Protein AF-A0A522W6E1-F1 (afdb_monomer_lite)

Foldseek 3Di:
DDPQDDPRVVVVLVVLQPDQWDWDWDDDPNDIDTDIWGWHADPVGDIDTD

pLDDT: mean 89.47, std 12.83, range [46.38, 98.38]

Structure (mmCIF, N/CA/C/O backbone):
data_AF-A0A522W6E1-F1
#
_entry.id   AF-A0A522W6E1-F1
#
loop_
_atom_site.group_PDB
_atom_site.id
_at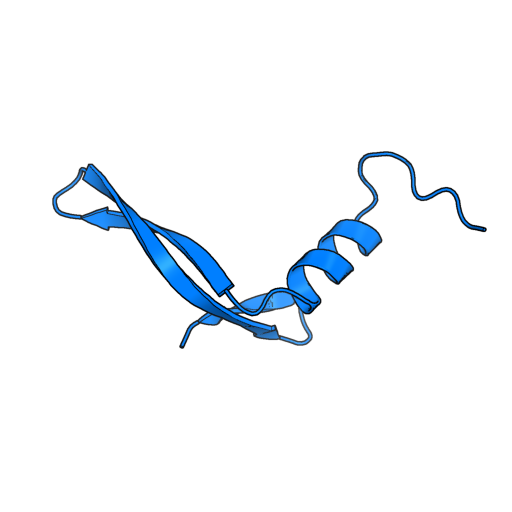om_site.type_symbol
_atom_site.label_atom_id
_atom_site.label_alt_id
_atom_site.label_comp_id
_atom_site.label_asym_id
_atom_site.label_entity_id
_atom_site.label_seq_id
_atom_site.pdbx_PDB_ins_code
_atom_site.Cartn_x
_atom_site.Cartn_y
_atom_site.Cartn_z
_atom_site.occupancy
_atom_site.B_iso_or_equiv
_atom_site.auth_seq_id
_atom_site.auth_comp_id
_atom_site.auth_asym_id
_atom_site.auth_atom_id
_atom_site.pdbx_PDB_model_num
ATOM 1 N N . MET A 1 1 ? -8.221 13.984 27.583 1.00 46.38 1 MET A N 1
ATOM 2 C CA . MET A 1 1 ? -7.877 14.065 26.14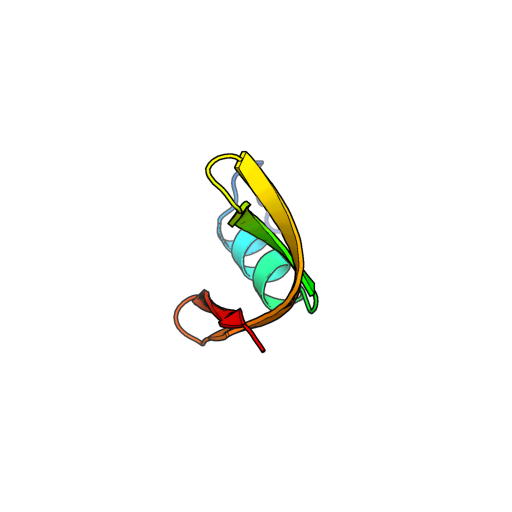7 1.00 46.38 1 MET A CA 1
ATOM 3 C C . MET A 1 1 ? -6.365 14.053 26.047 1.00 46.38 1 MET A C 1
ATOM 5 O O . MET A 1 1 ? -5.738 15.003 26.494 1.00 46.38 1 MET A O 1
ATOM 9 N N . THR A 1 2 ? -5.767 12.949 25.608 1.00 55.94 2 THR A N 1
ATOM 10 C CA . THR A 1 2 ? -4.309 12.844 25.469 1.00 55.94 2 THR A CA 1
ATOM 11 C C . THR A 1 2 ? -3.859 13.750 24.329 1.00 55.94 2 THR A C 1
ATOM 13 O O . THR A 1 2 ? -4.261 13.560 23.185 1.00 55.94 2 THR A O 1
ATOM 16 N N . ASN A 1 3 ? -3.068 14.770 24.658 1.00 63.38 3 ASN A N 1
ATOM 17 C CA . ASN A 1 3 ? -2.384 15.601 23.679 1.00 63.38 3 ASN A CA 1
ATOM 18 C C . ASN A 1 3 ? -1.292 14.735 23.031 1.00 63.38 3 ASN A C 1
ATOM 20 O O . ASN A 1 3 ? -0.264 14.441 23.638 1.00 63.38 3 ASN A O 1
ATOM 24 N N . LEU A 1 4 ? -1.589 14.219 21.841 1.00 60.94 4 LEU A N 1
ATOM 25 C CA . LEU A 1 4 ? -0.682 13.410 21.040 1.00 60.94 4 LEU A CA 1
ATOM 26 C C . LEU A 1 4 ? 0.139 14.401 20.205 1.00 60.94 4 LEU A C 1
ATOM 28 O O . LEU A 1 4 ? -0.238 14.673 19.071 1.00 60.94 4 LEU A O 1
ATO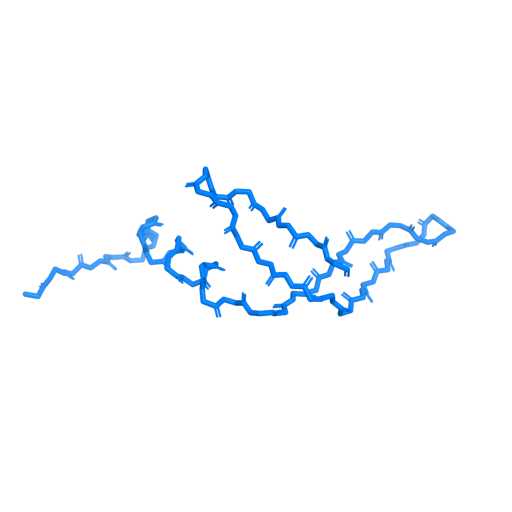M 32 N N . GLY A 1 5 ? 1.176 15.002 20.800 1.00 60.62 5 GLY A N 1
ATOM 33 C CA . GLY A 1 5 ? 2.017 16.011 20.140 1.00 60.62 5 GLY A CA 1
ATOM 34 C C . GLY A 1 5 ? 2.476 15.603 18.734 1.00 60.62 5 GLY A C 1
ATOM 35 O O . GLY A 1 5 ? 2.453 14.419 18.381 1.00 60.62 5 GLY A O 1
ATOM 36 N N . GLU A 1 6 ? 2.884 16.583 17.923 1.00 64.62 6 GLU A N 1
ATOM 37 C CA . GLU A 1 6 ? 3.432 16.323 16.588 1.00 64.62 6 GLU A CA 1
ATOM 38 C C . GLU A 1 6 ? 4.539 15.261 16.698 1.00 64.62 6 GLU A C 1
ATOM 40 O O . GLU A 1 6 ? 5.427 15.384 17.540 1.00 64.62 6 GLU A O 1
ATOM 45 N N . ASN A 1 7 ? 4.448 14.191 15.898 1.00 66.75 7 ASN A N 1
ATOM 46 C CA . ASN A 1 7 ? 5.240 12.946 15.986 1.00 66.75 7 ASN A CA 1
ATOM 47 C C . ASN A 1 7 ? 4.710 11.845 16.926 1.00 66.75 7 ASN A C 1
ATOM 49 O O . ASN A 1 7 ? 5.484 11.060 17.475 1.00 66.75 7 ASN A O 1
ATOM 53 N N . ASN A 1 8 ? 3.391 11.717 17.087 1.00 81.94 8 ASN A N 1
ATOM 54 C CA . ASN A 1 8 ? 2.828 10.586 17.819 1.00 81.94 8 ASN A CA 1
ATOM 55 C C . ASN A 1 8 ? 2.726 9.302 16.956 1.00 81.94 8 ASN A C 1
ATOM 57 O O . ASN A 1 8 ? 1.898 9.247 16.039 1.00 81.94 8 ASN A O 1
ATOM 61 N N . PRO A 1 9 ? 3.462 8.221 17.279 1.00 84.06 9 PRO A N 1
ATOM 62 C CA . PRO A 1 9 ? 3.446 6.985 16.491 1.00 84.06 9 PRO A CA 1
ATOM 63 C C . PRO A 1 9 ? 2.079 6.283 16.480 1.00 84.06 9 PRO A C 1
ATOM 65 O O . PRO A 1 9 ? 1.762 5.563 15.531 1.00 84.06 9 PRO A O 1
ATOM 68 N N . LEU A 1 10 ? 1.231 6.506 17.493 1.00 86.88 10 LEU A N 1
ATOM 69 C CA . LEU A 1 10 ? -0.132 5.964 17.525 1.00 86.88 10 LEU A CA 1
ATOM 70 C C . LEU A 1 10 ? -1.029 6.635 16.483 1.00 86.88 10 LEU A C 1
ATOM 72 O O . LEU A 1 10 ? -1.885 5.969 15.900 1.00 86.88 10 LEU A O 1
ATOM 76 N N . VAL A 1 11 ? -0.820 7.930 16.221 1.00 88.50 11 VAL A N 1
ATOM 77 C CA . VAL A 1 11 ? -1.546 8.656 15.170 1.00 88.50 11 VAL A CA 1
ATOM 78 C C . VAL A 1 11 ? -1.147 8.105 13.806 1.00 88.50 11 VAL A C 1
ATOM 80 O O . VAL A 1 11 ? -2.027 7.728 13.036 1.00 88.50 11 VAL A O 1
ATOM 83 N N . THR A 1 12 ? 0.153 7.942 13.545 1.00 88.62 12 THR A N 1
ATOM 84 C CA . THR A 1 12 ? 0.649 7.336 12.299 1.00 88.62 12 THR A CA 1
ATOM 85 C C . THR A 1 12 ? 0.090 5.930 12.096 1.00 88.62 12 THR A C 1
ATOM 87 O O . THR A 1 12 ? -0.447 5.626 11.031 1.00 88.62 12 THR A O 1
ATOM 90 N N . ARG A 1 13 ? 0.124 5.081 13.133 1.00 90.00 13 ARG A N 1
ATOM 91 C CA . ARG A 1 13 ? -0.419 3.717 13.049 1.00 90.00 13 ARG A CA 1
ATOM 92 C C . ARG A 1 13 ? -1.917 3.718 12.758 1.00 90.00 13 ARG A C 1
ATOM 94 O O . ARG A 1 13 ? -2.379 2.900 11.967 1.00 90.00 13 ARG A O 1
ATOM 101 N N . ARG A 1 14 ? -2.676 4.636 13.366 1.00 90.31 14 ARG A N 1
ATOM 102 C CA . ARG A 1 14 ? -4.112 4.791 13.103 1.00 90.31 14 ARG A CA 1
ATOM 103 C C . ARG A 1 14 ? -4.379 5.222 11.662 1.00 90.31 14 ARG A C 1
ATOM 105 O O . ARG A 1 14 ? -5.272 4.656 11.043 1.00 90.31 14 ARG A O 1
ATOM 112 N N . VAL A 1 15 ? -3.620 6.184 11.138 1.00 90.94 15 VAL A N 1
ATOM 113 C CA . VAL A 1 15 ? -3.755 6.650 9.747 1.00 90.94 15 VAL A CA 1
ATOM 114 C C . VAL A 1 15 ? -3.482 5.508 8.770 1.00 90.94 15 VAL A C 1
ATOM 116 O O . VAL A 1 15 ? -4.320 5.241 7.914 1.00 90.94 15 VAL A O 1
ATOM 119 N N . LEU A 1 16 ? -2.376 4.779 8.949 1.00 92.06 16 LEU A N 1
ATOM 120 C CA . LEU A 1 16 ? -2.033 3.636 8.094 1.00 92.06 16 LEU A CA 1
ATOM 121 C C . LEU A 1 16 ? -3.115 2.547 8.127 1.00 92.06 16 LEU A C 1
ATOM 123 O O . LEU A 1 16 ? -3.516 2.058 7.078 1.00 92.06 16 LEU A O 1
ATOM 127 N N . ARG A 1 17 ? -3.649 2.226 9.314 1.00 93.62 17 ARG A N 1
ATOM 128 C CA . ARG A 1 17 ? -4.699 1.206 9.497 1.00 93.62 17 ARG A CA 1
ATOM 129 C C . ARG A 1 17 ? -6.012 1.543 8.780 1.00 93.62 17 ARG A C 1
ATOM 131 O O . ARG A 1 17 ? -6.774 0.634 8.472 1.00 93.62 17 ARG A O 1
ATOM 138 N N . LEU A 1 18 ? -6.310 2.831 8.602 1.00 94.19 18 LEU A N 1
ATOM 139 C CA . LEU A 1 18 ? -7.552 3.311 7.987 1.00 94.19 18 LEU A CA 1
ATOM 140 C C . LEU A 1 18 ? -7.428 3.524 6.472 1.00 94.19 18 LEU A C 1
ATOM 142 O O . LEU A 1 18 ? -8.448 3.696 5.806 1.00 94.19 18 LEU A O 1
ATOM 146 N N . ALA A 1 19 ? -6.212 3.535 5.928 1.00 95.50 19 ALA A N 1
ATOM 147 C CA . ALA A 1 19 ? -5.994 3.710 4.501 1.00 95.50 19 ALA A CA 1
ATOM 148 C C . ALA A 1 19 ? -6.437 2.460 3.726 1.00 95.50 19 ALA A C 1
ATOM 150 O O . ALA A 1 19 ? -6.064 1.344 4.075 1.00 95.50 19 ALA A O 1
ATOM 151 N N . SER A 1 20 ? -7.210 2.662 2.656 1.00 96.88 20 SER A N 1
ATOM 152 C CA . SER A 1 20 ? -7.582 1.607 1.700 1.00 96.88 20 SER A CA 1
ATOM 153 C C . SER A 1 20 ? -6.805 1.689 0.385 1.00 96.88 20 SER A C 1
ATOM 155 O O . SER A 1 20 ? -6.814 0.735 -0.387 1.00 96.88 20 SER A O 1
ATOM 157 N N . HIS A 1 21 ? -6.138 2.819 0.129 1.00 97.31 21 HIS A N 1
ATOM 158 C CA . HIS A 1 21 ? -5.309 3.056 -1.050 1.00 97.31 21 HIS A CA 1
ATOM 159 C C . HIS A 1 21 ? -4.033 3.814 -0.679 1.00 97.31 21 HIS A C 1
ATOM 161 O O . HIS A 1 21 ? -4.027 4.602 0.272 1.00 97.31 21 HIS A O 1
ATOM 167 N N . ALA A 1 22 ? -2.972 3.604 -1.454 1.00 96.81 22 ALA A N 1
ATOM 168 C CA . ALA A 1 22 ? -1.703 4.311 -1.317 1.00 96.81 22 ALA A CA 1
ATOM 169 C C . ALA A 1 22 ? -1.048 4.564 -2.682 1.00 96.81 22 ALA A C 1
ATOM 171 O O . ALA A 1 22 ? -1.331 3.873 -3.660 1.00 96.81 22 ALA A O 1
ATOM 172 N N . GLY A 1 23 ? -0.154 5.552 -2.737 1.00 97.25 23 GLY A N 1
ATOM 173 C CA . GLY A 1 23 ? 0.777 5.709 -3.852 1.00 97.25 23 GLY A CA 1
ATOM 174 C C . GLY A 1 23 ? 1.986 4.796 -3.655 1.00 97.25 23 GLY A C 1
ATOM 175 O O . GLY A 1 23 ? 2.735 4.982 -2.696 1.00 97.25 23 GLY A O 1
ATOM 176 N N . LEU A 1 24 ? 2.186 3.827 -4.548 1.00 97.25 24 LEU A N 1
ATOM 177 C CA . LEU A 1 24 ? 3.366 2.966 -4.565 1.00 97.25 24 LEU A CA 1
ATOM 178 C C . LEU A 1 24 ? 4.402 3.537 -5.536 1.00 97.25 24 LEU A C 1
ATOM 180 O O .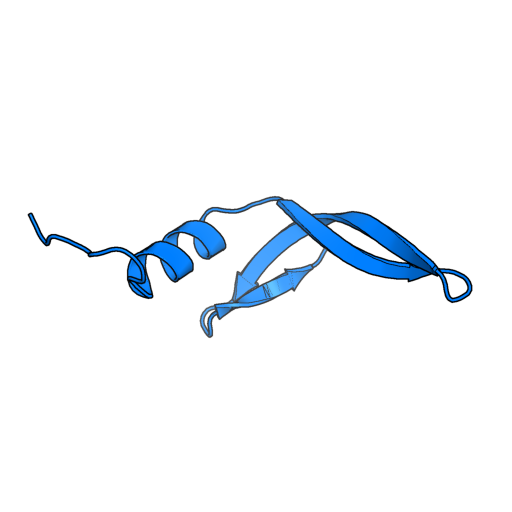 LEU A 1 24 ? 4.205 3.511 -6.753 1.00 97.25 24 LEU A O 1
ATOM 184 N N . ALA A 1 25 ? 5.503 4.043 -4.981 1.00 97.81 25 ALA A N 1
ATOM 185 C CA . ALA A 1 25 ? 6.649 4.520 -5.744 1.00 97.81 25 ALA A CA 1
ATOM 186 C C . ALA A 1 25 ? 7.623 3.366 -6.036 1.00 97.81 25 ALA A C 1
ATOM 188 O O . ALA A 1 25 ? 8.041 2.648 -5.129 1.00 97.81 25 ALA A O 1
ATOM 189 N N . THR A 1 26 ? 7.986 3.202 -7.304 1.00 97.25 26 THR A N 1
ATOM 190 C CA . THR A 1 26 ? 8.903 2.175 -7.822 1.00 97.25 26 THR A CA 1
ATOM 191 C C . THR A 1 26 ? 9.777 2.769 -8.929 1.00 97.25 26 THR A C 1
ATOM 193 O O . THR A 1 26 ? 9.713 3.969 -9.203 1.00 97.25 26 THR A O 1
ATOM 196 N N . LEU A 1 27 ? 10.605 1.938 -9.561 1.00 98.38 27 LEU A N 1
ATOM 197 C CA . LEU A 1 27 ? 11.310 2.291 -10.787 1.00 98.38 27 LEU A CA 1
ATOM 198 C C . LEU A 1 27 ? 10.649 1.598 -11.980 1.00 98.38 27 LEU A C 1
ATOM 200 O O . LEU A 1 27 ? 10.385 0.399 -11.926 1.00 98.38 27 LEU A O 1
ATOM 204 N N . MET A 1 28 ? 10.447 2.341 -13.064 1.00 97.44 28 MET A N 1
ATOM 205 C CA . MET A 1 28 ? 10.048 1.828 -14.373 1.00 97.44 28 MET A CA 1
ATOM 206 C C . MET A 1 28 ? 11.066 2.336 -15.391 1.00 97.44 28 MET A C 1
ATOM 208 O O . MET A 1 28 ? 11.270 3.543 -15.515 1.00 97.44 28 MET A O 1
ATOM 212 N N . ASP A 1 29 ? 11.779 1.417 -16.040 1.00 97.12 29 ASP A N 1
ATOM 213 C CA . ASP A 1 29 ? 12.862 1.733 -16.983 1.00 97.12 29 ASP A CA 1
ATOM 214 C C . ASP A 1 29 ? 13.915 2.697 -16.407 1.00 97.12 29 ASP A C 1
ATOM 216 O O . ASP A 1 29 ? 14.376 3.631 -17.060 1.00 97.12 29 ASP A O 1
ATOM 220 N N . GLY A 1 30 ? 14.262 2.500 -15.131 1.00 97.56 30 GLY A N 1
ATOM 221 C CA . GLY A 1 30 ? 15.232 3.330 -14.410 1.00 97.56 30 GLY A CA 1
ATOM 222 C C . GLY A 1 30 ? 14.712 4.701 -13.964 1.00 97.56 30 GLY A C 1
ATOM 223 O O . GLY A 1 30 ? 15.450 5.433 -13.309 1.00 97.56 30 GLY A O 1
ATOM 224 N N . ASN A 1 31 ? 13.454 5.040 -14.254 1.00 97.81 31 ASN A N 1
ATOM 225 C CA . ASN A 1 31 ? 12.835 6.303 -13.854 1.00 97.81 31 ASN A CA 1
ATOM 226 C C . ASN A 1 31 ? 11.863 6.103 -12.681 1.00 97.81 31 ASN A C 1
ATOM 228 O O . ASN A 1 31 ? 11.223 5.052 -12.598 1.00 97.81 31 ASN A O 1
ATOM 232 N N . PRO A 1 32 ? 11.703 7.093 -11.783 1.00 98.19 32 PRO A N 1
ATOM 233 C CA . PRO A 1 32 ? 10.675 7.048 -10.751 1.00 98.19 32 PRO A CA 1
ATOM 234 C C . PRO A 1 32 ? 9.282 6.914 -11.366 1.00 98.19 32 PRO A C 1
ATOM 236 O O . PRO A 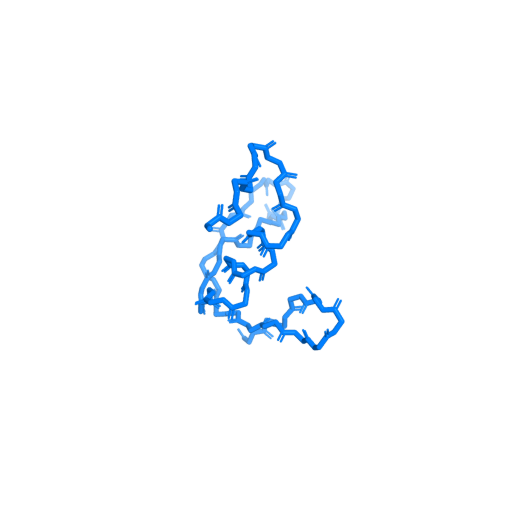1 32 ? 8.895 7.689 -12.240 1.00 98.19 32 PRO A O 1
ATOM 239 N N . TYR A 1 33 ? 8.515 5.955 -10.868 1.00 97.69 33 TYR A N 1
ATOM 240 C CA . TYR A 1 33 ? 7.141 5.712 -11.274 1.00 97.69 33 TYR A CA 1
ATOM 241 C C . TYR A 1 33 ? 6.259 5.559 -10.039 1.00 97.69 33 TYR A C 1
ATOM 243 O O . TYR A 1 33 ? 6.628 4.870 -9.091 1.00 97.69 33 TYR A O 1
ATOM 251 N N . ALA A 1 34 ? 5.089 6.195 -10.047 1.00 97.88 34 ALA A N 1
ATOM 252 C CA . ALA A 1 34 ? 4.116 6.107 -8.967 1.00 97.88 34 ALA A CA 1
ATOM 253 C C . ALA A 1 34 ? 2.793 5.557 -9.501 1.00 97.88 34 ALA A C 1
ATOM 255 O O . ALA A 1 34 ? 2.266 6.050 -10.497 1.00 97.88 34 ALA A O 1
ATOM 256 N N . SER A 1 35 ? 2.245 4.561 -8.810 1.00 97.19 35 SER A N 1
ATOM 257 C CA . SER A 1 35 ? 0.936 3.979 -9.118 1.00 97.19 35 SER A CA 1
ATOM 258 C C . SER A 1 35 ? 0.012 4.046 -7.909 1.00 97.19 35 SER A C 1
ATOM 260 O O . SER A 1 35 ? 0.471 4.038 -6.767 1.00 97.19 35 SER A O 1
ATOM 262 N N . LEU A 1 36 ? -1.295 4.132 -8.155 1.00 97.88 36 LEU A N 1
ATOM 263 C CA . LEU A 1 36 ? -2.302 3.994 -7.108 1.00 97.88 36 LEU A CA 1
ATOM 264 C C . LEU A 1 36 ? -2.576 2.503 -6.886 1.00 97.88 36 LEU A C 1
ATOM 266 O O . LEU A 1 36 ? -2.933 1.806 -7.834 1.00 97.88 36 LEU A O 1
ATOM 270 N N . VAL A 1 37 ? -2.431 2.028 -5.650 1.00 97.50 37 VAL A N 1
ATOM 271 C CA . VAL A 1 37 ? -2.653 0.623 -5.272 1.00 97.50 37 VAL A CA 1
ATOM 272 C C . VAL A 1 37 ? -3.656 0.520 -4.130 1.00 97.50 37 VAL A C 1
ATOM 274 O O . VAL A 1 37 ? -3.715 1.410 -3.276 1.00 97.50 37 VAL A O 1
ATOM 277 N N . ALA A 1 38 ? -4.428 -0.566 -4.094 1.00 97.94 38 ALA A N 1
ATOM 278 C CA . ALA A 1 38 ? -5.198 -0.929 -2.911 1.00 97.94 38 ALA A CA 1
ATOM 279 C C . ALA A 1 38 ? -4.244 -1.441 -1.820 1.00 97.94 38 ALA A C 1
ATOM 281 O O . ALA A 1 38 ? -3.263 -2.129 -2.110 1.00 97.94 38 ALA A O 1
ATOM 282 N N . VAL A 1 39 ? -4.51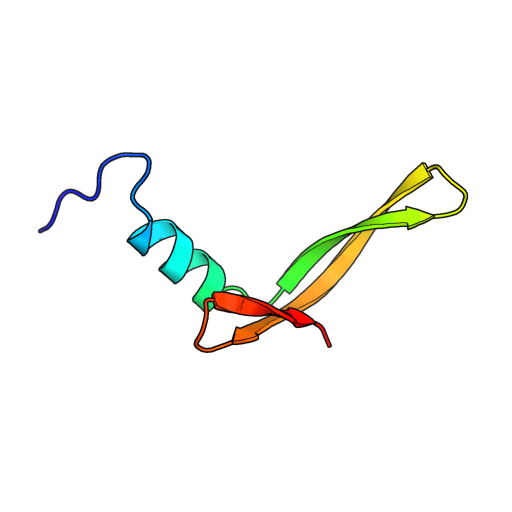6 -1.095 -0.561 1.00 97.12 39 VAL A N 1
ATOM 283 C CA . VAL A 1 39 ? -3.669 -1.487 0.572 1.00 97.12 39 VAL A CA 1
ATOM 284 C C . VAL A 1 39 ? -4.506 -1.875 1.785 1.00 97.12 39 VAL A C 1
ATOM 286 O O . VAL A 1 39 ? -5.532 -1.265 2.079 1.00 97.12 39 VAL A O 1
ATOM 289 N N . ALA A 1 40 ? -4.030 -2.880 2.513 1.00 96.38 40 ALA A N 1
ATOM 290 C CA . ALA A 1 40 ? -4.437 -3.183 3.879 1.00 96.38 40 ALA A CA 1
ATOM 291 C C . ALA A 1 40 ? -3.203 -3.185 4.795 1.00 96.38 40 ALA A C 1
ATOM 293 O O . ALA A 1 40 ? -2.069 -3.234 4.329 1.00 96.38 40 ALA A O 1
ATOM 294 N N . THR A 1 41 ? -3.393 -3.148 6.114 1.00 95.88 41 THR A N 1
ATOM 295 C CA . THR A 1 41 ? -2.284 -3.269 7.078 1.00 95.88 41 THR A CA 1
ATOM 296 C C . THR A 1 41 ? -2.404 -4.575 7.860 1.00 95.88 41 THR A C 1
ATOM 298 O O . THR A 1 41 ? -3.463 -4.869 8.422 1.00 95.88 41 THR A O 1
ATOM 301 N N . ALA A 1 42 ? -1.326 -5.349 7.958 1.00 94.69 42 ALA A N 1
ATOM 302 C CA . ALA A 1 42 ? -1.251 -6.536 8.805 1.00 94.69 42 ALA A CA 1
ATOM 303 C C . ALA A 1 42 ? -1.158 -6.172 10.304 1.00 94.69 42 ALA A C 1
ATOM 305 O O . ALA A 1 42 ? -1.076 -5.000 10.684 1.00 94.69 42 ALA A O 1
ATOM 306 N N . HIS A 1 43 ? -1.244 -7.173 11.186 1.00 91.56 43 HIS A N 1
ATOM 307 C CA . HIS A 1 43 ? -1.239 -6.961 12.642 1.00 91.56 43 HIS A CA 1
ATOM 308 C C . HIS A 1 43 ? 0.085 -6.355 13.155 1.00 91.56 43 HIS A C 1
ATOM 310 O O . HIS A 1 43 ? 0.093 -5.542 14.085 1.00 91.56 43 HIS A O 1
ATOM 316 N N . ASP A 1 44 ? 1.198 -6.707 12.515 1.00 93.00 44 ASP A N 1
ATOM 317 C CA . ASP A 1 44 ? 2.543 -6.181 12.775 1.00 93.00 44 ASP A CA 1
ATOM 318 C C . ASP A 1 44 ? 2.746 -4.737 12.276 1.00 93.00 44 ASP A C 1
ATOM 320 O O . ASP A 1 44 ? 3.684 -4.071 12.704 1.00 93.00 44 ASP A O 1
ATOM 324 N N . GLY A 1 45 ? 1.838 -4.216 11.444 1.00 91.06 45 GLY A N 1
ATOM 325 C CA . GLY A 1 45 ? 1.946 -2.891 10.831 1.00 91.06 45 GLY A CA 1
ATOM 326 C C . GLY A 1 45 ? 2.446 -2.900 9.385 1.00 91.06 45 GLY A C 1
ATOM 327 O O . GLY A 1 45 ? 2.498 -1.833 8.776 1.00 91.06 45 GLY A O 1
ATOM 328 N N . SER A 1 46 ? 2.767 -4.065 8.823 1.00 95.12 46 SER A N 1
ATOM 329 C CA . SER A 1 46 ? 3.236 -4.189 7.442 1.00 95.12 46 SER A CA 1
ATOM 330 C C . SER A 1 46 ? 2.108 -3.891 6.437 1.00 95.12 46 SER A C 1
ATOM 332 O O . SER A 1 46 ? 0.976 -4.346 6.643 1.00 95.12 46 SER A O 1
ATOM 334 N N . PRO A 1 47 ? 2.367 -3.141 5.348 1.00 95.38 47 PRO A N 1
ATOM 335 C CA . PRO A 1 47 ? 1.398 -2.965 4.273 1.00 95.38 47 PRO A CA 1
ATOM 336 C C . PRO A 1 47 ? 1.252 -4.259 3.458 1.00 95.38 47 PRO A C 1
ATOM 338 O O . PRO A 1 47 ? 2.237 -4.906 3.112 1.00 95.38 47 PRO A O 1
ATOM 341 N N . LEU A 1 48 ? 0.014 -4.614 3.133 1.00 96.00 48 LEU A N 1
ATOM 342 C CA . LEU A 1 48 ? -0.359 -5.701 2.232 1.00 96.00 48 LEU A CA 1
ATOM 343 C C . LEU A 1 48 ? -0.959 -5.078 0.971 1.00 96.00 48 LEU A C 1
ATOM 345 O O . LEU A 1 48 ? -1.934 -4.332 1.071 1.00 96.00 48 LEU A O 1
ATOM 349 N N . LEU A 1 49 ? -0.367 -5.367 -0.185 1.00 95.44 49 LEU A N 1
ATOM 350 C CA . LEU A 1 49 ? -0.786 -4.846 -1.488 1.00 95.44 49 LEU A CA 1
ATOM 351 C C . LEU A 1 49 ? -1.581 -5.922 -2.240 1.00 95.44 49 LEU A C 1
ATOM 353 O O . LEU A 1 49 ? -1.248 -7.104 -2.129 1.00 95.44 49 LEU A O 1
ATOM 357 N N . LEU A 1 50 ? -2.618 -5.506 -2.970 1.00 83.38 50 LEU A N 1
ATOM 358 C CA . LEU A 1 50 ? -3.484 -6.363 -3.792 1.00 83.38 50 LEU A CA 1
ATOM 359 C C . LEU A 1 50 ? -3.350 -6.009 -5.272 1.00 83.38 50 LEU A C 1
ATOM 361 O O . LEU A 1 50 ? -3.294 -4.792 -5.569 1.00 83.38 50 LEU A O 1
#

Radius of gyration: 14.22 Å; chains: 1; bounding box: 23×23×43 Å

Sequence (50 aa):
MTNLGENNPLVTRRVLRLASHAGLATLMDGNPYASLVAVATAHDGSPLLL

Secondary structure (DSSP, 8-state):
-----TT-HHHHHHHHHH-SEEEEEEEETTEEEEEEEEEEE-TTS-EEE-